Protein AF-A0A972B1A6-F1 (afdb_monomer)

pLDDT: mean 74.48, std 17.55, range [43.34, 96.06]

Radius of gyration: 25.64 Å; Cα contacts (8 Å, |Δi|>4): 17; chains: 1; bounding box: 34×35×77 Å

Secondary structure (DSSP, 8-sta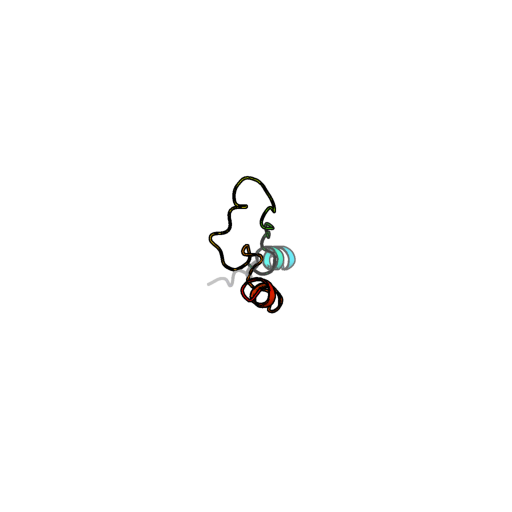te):
----------HHHHHHTSGGG----PPPSSSTT----SSSS-GGGSGGGGGGG--

Nearest PDB structures (foldseek):
  5mdw-assembly1_6  TM=8.195E-01  e=7.238E-02  Escherichia coli
  6c4i-assembly1_w  TM=6.950E-01  e=1.887E-01  Escherichia coli
  5h5u-assembly1_3  TM=6.914E-01  e=1.628E-01  Escherichia coli K-12

Mean predicted aligned error: 14.26 Å

Solvent-accessible surface area (backbone atoms only — not comparable to full-atom values): 3985 Å² total; per-residue (Å²): 131,84,80,71,75,74,75,80,66,60,62,68,62,57,52,57,70,34,79,88,59,54,91,81,81,81,80,45,88,68,68,86,80,32,80,73,96,63,75,90,73,53,82,65,80,42,85,71,54,65,68,75,76,79,118

Structure (mmCIF, N/CA/C/O backbone):
data_AF-A0A972B1A6-F1
#
_entry.id   AF-A0A972B1A6-F1
#
loop_
_atom_site.group_PDB
_atom_site.id
_atom_site.type_symbol
_atom_site.label_atom_id
_atom_site.label_alt_id
_atom_site.label_comp_id
_atom_site.label_asym_id
_atom_site.label_entity_id
_atom_site.label_seq_id
_atom_site.pdbx_PDB_ins_code
_atom_site.Cartn_x
_atom_site.Cartn_y
_atom_site.Cartn_z
_atom_site.occupancy
_atom_site.B_iso_or_equiv
_atom_site.auth_seq_id
_atom_site.auth_comp_id
_atom_site.auth_asym_id
_atom_site.auth_atom_id
_atom_site.pdbx_PDB_model_num
ATOM 1 N N . MET A 1 1 ? -13.190 2.860 41.773 1.00 44.72 1 MET A N 1
ATOM 2 C CA . MET A 1 1 ? -12.491 2.970 40.474 1.00 44.72 1 MET A CA 1
ATOM 3 C C . MET A 1 1 ? -13.514 3.379 39.427 1.00 44.72 1 MET A C 1
ATOM 5 O O . MET A 1 1 ? -14.375 2.566 39.117 1.00 44.72 1 MET A O 1
ATOM 9 N N . SER A 1 2 ? -13.525 4.640 38.974 1.00 49.56 2 SER A N 1
ATOM 10 C CA . SER A 1 2 ? -14.528 5.072 37.991 1.00 49.56 2 SER A CA 1
ATOM 11 C C . SER A 1 2 ? -14.284 4.350 36.665 1.00 49.56 2 SER A C 1
ATOM 13 O O . SER A 1 2 ? -13.181 4.379 36.116 1.00 49.56 2 SER A O 1
ATOM 15 N N . GLN A 1 3 ? -15.304 3.642 36.185 1.00 60.06 3 GLN A N 1
ATOM 16 C CA . GLN A 1 3 ? -15.319 3.031 34.861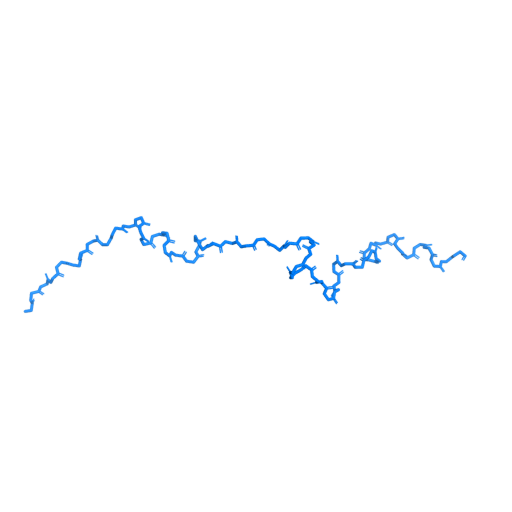 1.00 60.06 3 GLN A CA 1
ATOM 17 C C . GLN A 1 3 ? -15.361 4.187 33.860 1.00 60.06 3 GLN A C 1
ATOM 19 O O . GLN A 1 3 ? -16.425 4.718 33.553 1.00 60.06 3 GLN A O 1
ATOM 24 N N . ARG A 1 4 ? -14.192 4.663 33.423 1.00 61.94 4 ARG A N 1
ATOM 25 C CA . ARG A 1 4 ? -14.120 5.623 32.321 1.00 61.94 4 ARG A CA 1
ATOM 26 C C . ARG A 1 4 ? -14.706 4.910 31.112 1.00 61.94 4 ARG A C 1
ATOM 28 O O . ARG A 1 4 ? -14.127 3.932 30.649 1.00 61.94 4 ARG A O 1
ATOM 35 N N . GLU A 1 5 ? -15.857 5.371 30.635 1.00 60.84 5 GLU A N 1
ATOM 36 C CA . GLU A 1 5 ? -16.414 4.891 29.378 1.00 60.84 5 GLU A CA 1
ATOM 37 C C . GLU A 1 5 ? -15.328 5.029 28.312 1.00 60.84 5 GLU A C 1
ATOM 39 O O . GLU A 1 5 ? -14.856 6.133 28.020 1.00 60.84 5 GLU A O 1
ATOM 44 N N . ASN A 1 6 ? -14.865 3.892 27.788 1.00 64.12 6 ASN A N 1
ATOM 45 C CA . ASN A 1 6 ? -13.892 3.865 26.709 1.00 64.12 6 ASN A CA 1
ATOM 46 C C . ASN A 1 6 ? -14.500 4.665 25.562 1.00 64.12 6 ASN A C 1
ATOM 48 O O . ASN A 1 6 ? -15.429 4.175 24.916 1.00 64.12 6 ASN A O 1
ATOM 52 N N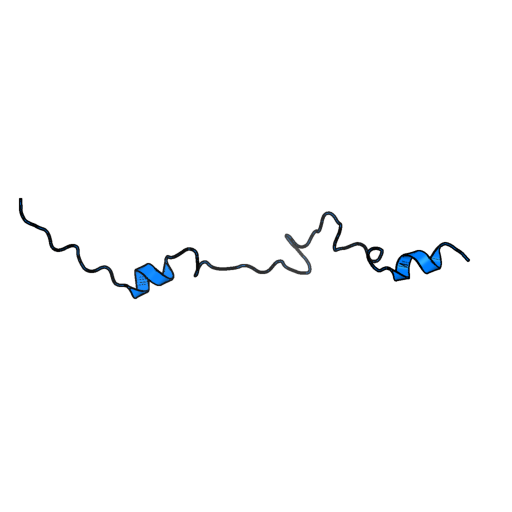 . LYS A 1 7 ? -14.023 5.906 25.355 1.00 62.75 7 LYS A N 1
ATOM 53 C CA . LYS A 1 7 ? -14.443 6.786 24.257 1.00 62.75 7 LYS A CA 1
ATOM 54 C C . LYS A 1 7 ? -14.572 5.911 23.024 1.00 62.75 7 LYS A C 1
ATOM 56 O O . LYS A 1 7 ? -13.558 5.389 22.563 1.00 62.75 7 LYS A O 1
ATOM 61 N N . ARG A 1 8 ? -15.807 5.702 22.544 1.00 63.47 8 ARG A N 1
ATOM 62 C CA . ARG A 1 8 ? -16.079 4.893 21.352 1.00 63.47 8 ARG A CA 1
ATOM 63 C C . ARG A 1 8 ? -15.282 5.522 20.219 1.00 63.47 8 ARG A C 1
ATOM 65 O O . ARG A 1 8 ? -15.672 6.548 19.663 1.00 63.47 8 ARG A O 1
ATOM 72 N N . THR A 1 9 ? -14.114 4.955 19.946 1.00 69.19 9 THR A N 1
ATOM 73 C CA . THR A 1 9 ? -13.227 5.420 18.894 1.00 69.19 9 THR A CA 1
ATOM 74 C C . THR A 1 9 ? -14.000 5.325 17.593 1.00 69.19 9 THR A C 1
ATOM 76 O O . THR A 1 9 ? -14.745 4.371 17.360 1.00 69.19 9 THR A O 1
ATOM 79 N N . ASN A 1 10 ? -13.893 6.368 16.769 1.00 82.44 10 ASN A N 1
ATOM 80 C CA . ASN A 1 10 ? -14.607 6.427 15.503 1.00 82.44 10 ASN A CA 1
ATOM 81 C C . ASN A 1 10 ? -14.246 5.173 14.687 1.00 82.44 10 ASN A C 1
ATOM 83 O O . ASN A 1 10 ? -13.107 5.028 14.236 1.00 82.44 10 ASN A O 1
ATOM 87 N N . LYS A 1 11 ? -15.216 4.260 14.538 1.00 85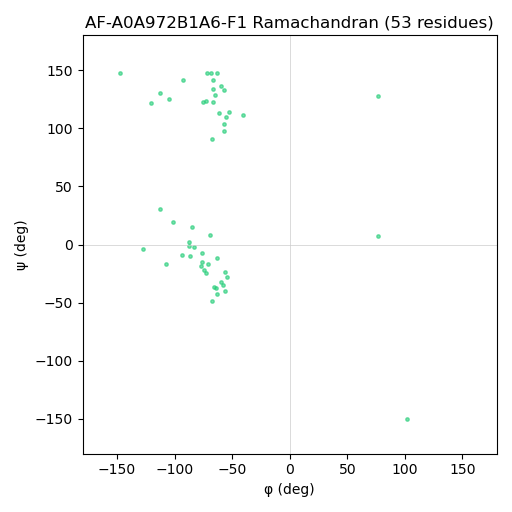.75 11 LYS A N 1
ATOM 88 C CA . LYS A 1 11 ? -15.002 2.941 13.931 1.00 85.75 11 LYS A CA 1
ATOM 89 C C . LYS A 1 11 ? -14.447 3.058 12.514 1.00 85.75 11 LYS A C 1
ATOM 91 O O . LYS A 1 11 ? -13.588 2.268 12.146 1.00 85.75 11 LYS A O 1
ATOM 96 N N . ALA A 1 12 ? -14.851 4.082 11.760 1.00 89.19 12 ALA A N 1
ATOM 97 C CA . ALA A 1 12 ? -14.330 4.323 10.418 1.00 89.19 12 ALA A CA 1
ATOM 98 C C . ALA A 1 12 ? -12.823 4.622 10.440 1.00 89.19 12 ALA A C 1
ATOM 100 O O . ALA A 1 12 ? -12.072 4.041 9.662 1.00 89.19 12 ALA A O 1
ATOM 101 N N . LYS A 1 13 ? -12.351 5.444 11.389 1.00 88.25 13 LYS A N 1
ATOM 102 C CA . LYS A 1 13 ? -10.909 5.708 11.559 1.00 88.25 13 LYS A CA 1
ATOM 103 C C . LYS A 1 13 ? -10.143 4.445 11.950 1.00 88.25 13 LYS A C 1
ATOM 105 O O . LYS A 1 13 ? -9.038 4.231 11.464 1.00 88.25 13 LYS A O 1
ATOM 110 N N . SER A 1 14 ? -10.742 3.597 12.787 1.00 88.25 14 SER A N 1
ATOM 111 C CA . SER A 1 14 ? -10.136 2.316 13.157 1.00 88.25 14 SER A CA 1
ATOM 112 C C . SER A 1 14 ? -10.030 1.358 11.970 1.00 88.25 14 SER A C 1
ATOM 114 O O . SER A 1 14 ? -9.042 0.641 11.893 1.00 88.25 14 SER A O 1
ATOM 116 N N . ILE A 1 15 ? -11.015 1.343 11.068 1.00 90.38 15 ILE A N 1
ATOM 117 C CA . ILE A 1 15 ? -11.006 0.514 9.854 1.00 90.38 15 ILE A CA 1
ATOM 118 C C . ILE A 1 15 ? -9.922 0.998 8.889 1.00 90.38 15 ILE A C 1
ATOM 120 O O . ILE A 1 15 ? -9.098 0.201 8.456 1.00 90.38 15 ILE A O 1
ATOM 124 N N . VAL A 1 16 ? -9.858 2.303 8.608 1.00 91.12 16 VAL A N 1
ATOM 125 C CA . VAL A 1 16 ? -8.858 2.881 7.689 1.00 91.12 16 VAL A CA 1
ATOM 126 C C . VAL A 1 16 ? -7.421 2.626 8.163 1.00 91.12 16 VAL A C 1
ATOM 128 O O . VAL A 1 16 ? -6.530 2.435 7.343 1.00 91.12 16 VAL A O 1
ATOM 131 N N . ALA A 1 17 ? -7.189 2.568 9.477 1.00 91.75 17 ALA A N 1
ATOM 132 C CA . ALA A 1 17 ? -5.874 2.272 10.045 1.00 91.75 17 ALA A CA 1
ATOM 133 C C . ALA A 1 17 ? -5.475 0.781 9.982 1.00 91.75 17 ALA A C 1
ATOM 135 O O . ALA A 1 17 ? -4.340 0.440 10.320 1.00 91.75 17 ALA A O 1
ATOM 136 N N . GLN A 1 18 ? -6.374 -0.125 9.578 1.00 93.88 18 GLN A N 1
ATOM 137 C CA . GLN A 1 18 ? -6.047 -1.546 9.456 1.00 93.88 18 GLN A CA 1
ATOM 138 C C . GLN A 1 18 ? -5.060 -1.789 8.299 1.00 93.88 18 GLN A C 1
ATOM 140 O O . GLN A 1 18 ? -5.175 -1.155 7.248 1.00 93.88 18 GLN A O 1
ATOM 145 N N . PRO A 1 19 ? -4.160 -2.790 8.401 1.00 96.06 19 PRO A N 1
ATOM 146 C CA . PRO A 1 19 ? -3.242 -3.156 7.315 1.00 96.06 19 PRO A CA 1
ATOM 147 C C . PRO A 1 19 ? -3.939 -3.506 5.996 1.00 96.06 19 PRO A C 1
ATOM 149 O O . PRO A 1 19 ? -3.331 -3.409 4.929 1.00 96.06 19 PRO A O 1
ATOM 152 N N . LEU A 1 20 ? -5.212 -3.908 6.074 1.00 94.69 20 LEU A N 1
ATOM 153 C CA . LEU A 1 20 ? -6.064 -4.189 4.926 1.00 94.69 20 LEU A CA 1
ATOM 154 C C . LEU A 1 20 ? -6.159 -2.989 3.971 1.00 94.69 20 LEU A C 1
ATOM 156 O O . LEU A 1 20 ? -6.074 -3.178 2.758 1.00 94.69 20 LEU A O 1
ATOM 160 N N . PHE A 1 21 ? -6.251 -1.774 4.519 1.00 95.31 21 PHE A N 1
ATOM 161 C CA . PHE A 1 21 ? -6.407 -0.521 3.774 1.00 95.31 21 PHE A CA 1
ATOM 162 C C . PHE A 1 21 ? -5.101 0.271 3.641 1.00 95.31 21 PHE A C 1
ATOM 164 O O . PHE A 1 21 ? -5.119 1.468 3.363 1.00 95.31 21 PHE A O 1
ATOM 171 N N . ARG A 1 22 ? -3.943 -0.379 3.818 1.00 95.69 22 ARG A N 1
ATOM 172 C CA . ARG A 1 22 ? -2.650 0.283 3.611 1.00 95.69 22 ARG A CA 1
ATOM 173 C C . ARG A 1 22 ? -2.478 0.716 2.153 1.00 95.69 22 ARG A C 1
ATOM 175 O O . ARG A 1 22 ? -2.874 -0.005 1.234 1.00 95.69 22 ARG A O 1
ATOM 182 N N . SER A 1 23 ? -1.774 1.823 1.942 1.00 95.50 23 SER A N 1
ATOM 183 C CA . SER A 1 23 ? -1.359 2.252 0.606 1.00 95.50 23 SER A CA 1
ATOM 184 C C . SER A 1 23 ? -0.539 1.162 -0.085 1.00 95.50 23 SER A C 1
ATOM 186 O O . SER A 1 23 ? 0.385 0.587 0.497 1.00 95.50 23 SER A O 1
ATOM 188 N N . ARG A 1 24 ? -0.878 0.871 -1.341 1.00 94.69 24 ARG A N 1
ATOM 189 C CA . ARG A 1 24 ? -0.147 -0.078 -2.185 1.00 94.69 24 ARG A CA 1
ATOM 190 C C . ARG A 1 24 ? 0.518 0.692 -3.311 1.00 94.69 24 ARG A C 1
ATOM 192 O O . ARG A 1 24 ? -0.128 1.491 -3.977 1.00 94.69 24 ARG A O 1
ATOM 199 N N . GLN A 1 25 ? 1.806 0.441 -3.506 1.00 94.69 25 GLN A N 1
ATOM 200 C CA . GLN A 1 25 ? 2.566 0.986 -4.621 1.00 94.69 25 GLN A CA 1
ATOM 201 C C . GLN A 1 25 ? 2.793 -0.124 -5.644 1.00 94.69 25 GLN A C 1
ATOM 203 O O . GLN A 1 25 ? 3.303 -1.194 -5.304 1.00 94.69 25 GLN A O 1
ATOM 208 N N . GLU A 1 26 ? 2.394 0.119 -6.888 1.00 92.88 26 GLU A N 1
ATOM 209 C CA . GLU A 1 26 ? 2.682 -0.794 -7.990 1.00 92.88 26 GLU A CA 1
ATOM 210 C C . GLU A 1 26 ? 4.168 -0.750 -8.355 1.00 92.88 26 GLU A C 1
ATOM 212 O O . GLU A 1 26 ? 4.826 0.288 -8.249 1.00 92.88 26 GLU A O 1
ATOM 217 N N . GLN A 1 27 ? 4.712 -1.884 -8.803 1.00 90.38 27 GLN A N 1
ATOM 218 C CA . GLN A 1 27 ? 6.086 -1.916 -9.294 1.00 90.38 27 GLN A CA 1
ATOM 219 C C . GLN A 1 27 ? 6.170 -1.227 -10.665 1.00 90.38 27 GLN A C 1
ATOM 221 O O . GLN A 1 27 ? 5.489 -1.660 -11.601 1.00 90.38 27 GLN A O 1
ATOM 226 N N . PRO A 1 28 ? 7.023 -0.200 -10.827 1.00 91.88 28 PRO A N 1
ATOM 227 C CA . PRO A 1 28 ? 7.157 0.495 -12.098 1.00 91.88 28 PRO A CA 1
ATOM 228 C C . PRO A 1 28 ? 7.765 -0.426 -13.161 1.00 91.88 28 PRO A C 1
ATOM 230 O O . PRO A 1 28 ? 8.684 -1.202 -12.897 1.00 91.88 28 PRO A O 1
ATOM 233 N N . LYS A 1 29 ? 7.277 -0.315 -14.402 1.00 88.25 29 LY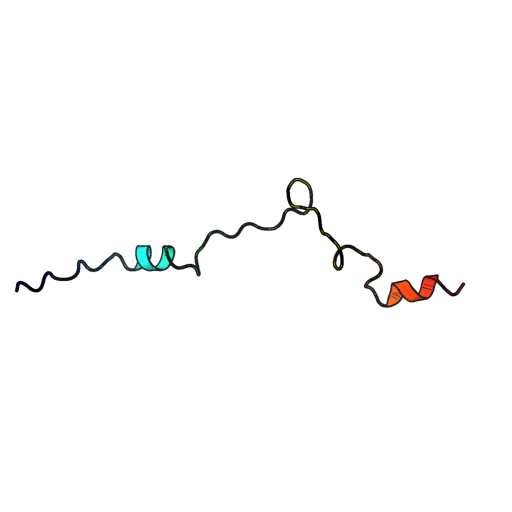S A N 1
ATOM 234 C CA . LYS A 1 29 ? 7.790 -1.102 -15.541 1.00 88.25 29 LYS A CA 1
ATOM 235 C C . LYS A 1 29 ? 9.172 -0.637 -16.017 1.00 88.25 29 LYS A C 1
ATOM 237 O O . LYS A 1 29 ? 9.906 -1.425 -16.603 1.00 88.25 29 LYS A O 1
ATOM 242 N N . LYS A 1 30 ? 9.529 0.627 -15.770 1.00 90.19 30 LYS A N 1
ATOM 243 C CA . LYS A 1 30 ? 10.802 1.250 -16.163 1.00 90.19 30 LYS A CA 1
ATOM 244 C C . LYS A 1 30 ? 11.210 2.298 -15.120 1.00 90.19 30 LYS A C 1
ATOM 246 O O . LYS A 1 30 ? 10.338 2.940 -14.543 1.00 90.19 30 LYS A O 1
ATOM 251 N N . GLY A 1 31 ? 12.512 2.483 -14.897 1.00 92.81 31 GLY A N 1
ATOM 252 C CA . GLY A 1 31 ? 13.062 3.483 -13.973 1.00 92.81 31 GLY A CA 1
ATOM 253 C C . GLY A 1 31 ? 13.519 2.899 -12.629 1.00 92.81 31 GLY A C 1
ATOM 254 O O . GLY A 1 31 ? 13.957 1.752 -12.543 1.00 92.81 31 GLY A O 1
ATOM 255 N N . LYS A 1 32 ? 13.458 3.695 -11.553 1.00 92.94 32 LYS A N 1
ATOM 256 C CA . LYS A 1 32 ? 13.908 3.259 -10.220 1.00 92.94 32 LYS A CA 1
ATOM 257 C C . LYS A 1 32 ? 13.035 2.112 -9.707 1.00 92.94 32 LYS A C 1
ATOM 259 O O . LYS A 1 32 ? 11.816 2.223 -9.681 1.00 92.94 32 LYS A O 1
ATOM 264 N N . GLY A 1 33 ? 13.668 1.020 -9.283 1.00 91.25 33 GLY A N 1
ATOM 265 C CA . GLY A 1 33 ? 12.962 -0.158 -8.771 1.00 91.25 33 GLY A CA 1
ATOM 266 C C . GLY A 1 33 ? 12.320 -1.039 -9.848 1.00 91.25 33 GLY A C 1
ATOM 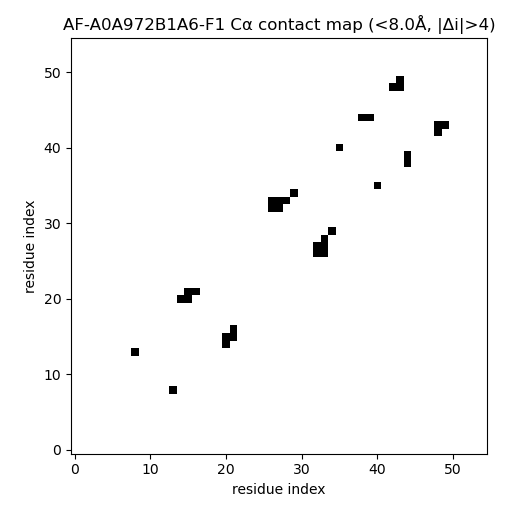267 O O . GLY A 1 33 ? 11.620 -1.982 -9.495 1.00 91.25 33 GLY A O 1
ATOM 268 N N . SER A 1 34 ? 12.567 -0.781 -11.141 1.00 91.69 34 SER A N 1
ATO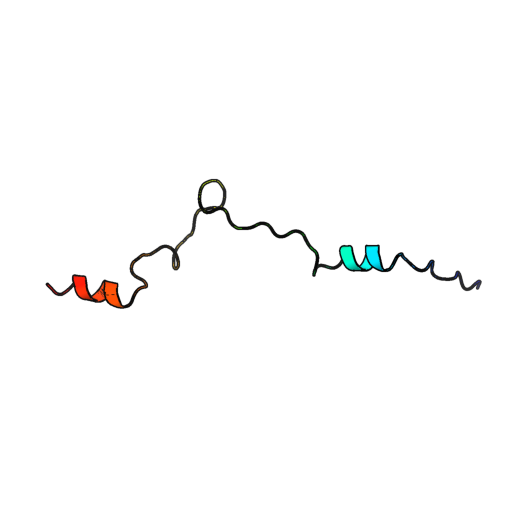M 269 C CA . SER A 1 34 ? 12.057 -1.631 -12.228 1.00 91.69 34 SER A CA 1
ATOM 270 C C . SER A 1 34 ? 12.957 -2.827 -12.566 1.00 91.69 34 SER A C 1
ATOM 272 O O . SER A 1 34 ? 12.559 -3.680 -13.359 1.00 91.69 34 SER A O 1
ATOM 274 N N . TYR A 1 35 ? 14.181 -2.890 -12.026 1.00 88.69 35 TYR A N 1
ATOM 275 C CA . TYR A 1 35 ? 15.112 -3.992 -12.293 1.00 88.69 35 TYR A CA 1
ATOM 276 C C . TYR A 1 35 ? 14.597 -5.315 -11.709 1.00 88.69 35 TYR A C 1
ATOM 278 O O . TYR A 1 35 ? 14.185 -5.379 -10.551 1.00 88.69 35 TYR A O 1
ATOM 286 N N . ARG A 1 36 ? 14.655 -6.389 -12.506 1.00 86.06 36 ARG A N 1
ATOM 287 C CA . ARG A 1 36 ? 14.233 -7.743 -12.122 1.00 86.06 36 ARG A CA 1
ATOM 288 C C . ARG A 1 36 ? 15.425 -8.688 -12.254 1.00 86.06 36 ARG A C 1
ATOM 290 O O . ARG A 1 36 ? 15.937 -8.856 -13.350 1.00 86.06 36 ARG A O 1
ATOM 297 N N . ARG A 1 37 ? 15.820 -9.360 -11.166 1.00 84.00 37 ARG A N 1
ATOM 298 C CA . ARG A 1 37 ? 16.985 -10.275 -11.110 1.00 84.00 37 ARG A CA 1
ATOM 299 C C . ARG A 1 37 ? 16.809 -11.601 -11.901 1.00 84.00 37 ARG A C 1
ATOM 301 O O . ARG A 1 37 ? 17.688 -12.440 -11.826 1.00 84.00 37 ARG A O 1
ATOM 308 N N . ASN A 1 38 ? 15.741 -11.773 -12.696 1.00 70.38 38 ASN A N 1
ATOM 309 C CA . ASN A 1 38 ? 15.312 -13.013 -13.400 1.00 70.38 38 ASN A CA 1
ATOM 310 C C . ASN A 1 38 ? 14.633 -14.036 -12.456 1.00 70.38 38 ASN A C 1
ATOM 312 O O . ASN A 1 38 ? 15.096 -14.250 -11.346 1.00 70.38 38 ASN A O 1
ATOM 316 N N . GLN A 1 39 ? 13.430 -14.574 -12.721 1.00 55.16 39 GLN A N 1
ATOM 317 C CA . GLN A 1 39 ? 13.039 -15.500 -13.804 1.00 55.16 39 GLN A CA 1
ATOM 318 C C . GLN A 1 39 ? 11.818 -15.063 -14.655 1.00 55.16 39 GLN A C 1
ATOM 320 O O . GLN A 1 39 ? 11.463 -15.723 -15.623 1.00 55.16 39 GLN A O 1
ATOM 325 N N . LYS A 1 40 ? 11.150 -13.946 -14.330 1.00 57.75 40 LYS A N 1
ATOM 326 C CA . LYS A 1 40 ? 10.002 -13.422 -15.118 1.00 57.75 40 LYS A CA 1
ATOM 327 C C . LYS A 1 40 ? 10.398 -12.488 -16.274 1.00 57.75 40 LYS A C 1
ATOM 329 O O . LYS A 1 40 ? 9.530 -11.893 -16.903 1.00 57.75 40 LYS A O 1
ATOM 334 N N . ALA A 1 41 ? 11.696 -12.273 -16.478 1.00 56.16 41 ALA A N 1
ATOM 335 C CA . ALA A 1 41 ? 12.239 -11.375 -17.499 1.00 56.16 41 ALA A CA 1
ATOM 336 C C . ALA A 1 41 ? 12.880 -12.127 -18.679 1.00 56.16 41 ALA A C 1
ATOM 338 O O . ALA A 1 41 ? 13.059 -11.537 -19.742 1.00 56.16 41 ALA A O 1
ATOM 339 N N . SER A 1 42 ? 13.196 -13.419 -18.523 1.00 57.47 42 SER A N 1
ATOM 340 C CA . SER A 1 42 ? 13.688 -14.243 -19.624 1.00 57.47 42 SER A CA 1
ATOM 341 C C . SER A 1 42 ? 12.526 -14.611 -20.549 1.00 57.47 42 SER A C 1
ATOM 343 O O . SER A 1 42 ? 11.554 -15.241 -20.140 1.00 57.47 42 SER A O 1
ATOM 345 N N . ARG A 1 43 ? 12.651 -14.247 -21.830 1.00 57.75 43 ARG A N 1
ATOM 346 C CA . ARG A 1 43 ? 11.745 -14.692 -22.907 1.00 57.75 43 ARG A CA 1
ATOM 347 C C . ARG A 1 43 ? 11.781 -16.214 -23.132 1.00 57.75 43 ARG A C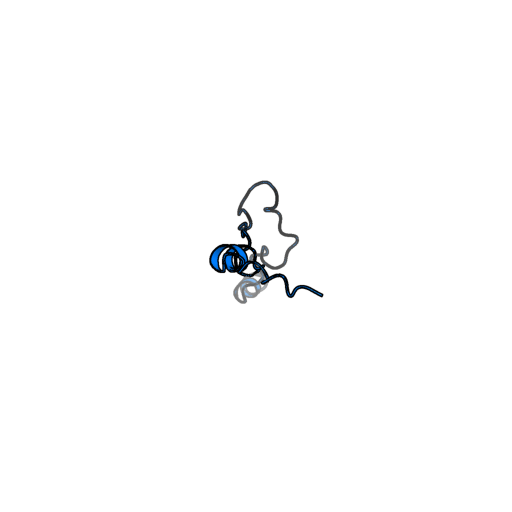 1
ATOM 349 O O . ARG A 1 43 ? 10.910 -16.739 -23.802 1.00 57.75 43 ARG A O 1
ATOM 356 N N . PHE A 1 44 ? 12.759 -16.900 -22.539 1.00 54.97 44 PHE A N 1
ATOM 357 C CA . PHE A 1 44 ? 12.998 -18.341 -22.652 1.00 54.97 44 PHE A CA 1
ATOM 358 C C . PHE A 1 44 ? 12.154 -19.216 -21.713 1.00 54.97 44 PHE A C 1
ATOM 360 O O . PHE A 1 44 ? 12.261 -20.431 -21.770 1.00 54.97 44 PHE A O 1
ATOM 367 N N . ASN A 1 45 ? 11.313 -18.629 -20.856 1.00 55.88 45 ASN A N 1
ATOM 368 C CA . ASN A 1 45 ? 10.395 -19.402 -20.008 1.00 55.88 45 ASN A CA 1
ATOM 369 C C . ASN A 1 45 ? 9.068 -19.761 -20.712 1.00 55.88 45 ASN A C 1
ATOM 371 O O . ASN A 1 45 ? 8.112 -20.151 -20.044 1.00 55.88 45 ASN A O 1
ATOM 375 N N . SER A 1 46 ? 8.989 -19.632 -22.044 1.00 57.94 46 SER A N 1
ATOM 376 C CA . SER A 1 46 ? 7.917 -20.227 -22.847 1.00 57.94 46 SER A CA 1
ATOM 377 C C . SER A 1 46 ? 8.340 -21.620 -23.349 1.00 57.94 46 SER A C 1
ATOM 379 O O . SER A 1 46 ? 9.493 -21.794 -23.743 1.00 57.94 46 SER A O 1
ATOM 381 N N . PRO A 1 47 ? 7.428 -22.611 -23.396 1.00 57.62 47 PRO A N 1
ATOM 382 C CA . PRO A 1 47 ? 7.710 -23.929 -23.978 1.00 57.62 47 PRO A CA 1
ATOM 383 C C . PRO A 1 47 ? 8.238 -23.863 -25.421 1.00 57.62 47 PRO A C 1
ATOM 385 O O . PRO A 1 47 ? 9.010 -24.716 -25.844 1.00 57.62 47 PRO A O 1
ATOM 388 N N . GLU A 1 48 ? 7.868 -22.817 -26.164 1.00 55.06 48 GLU A N 1
ATOM 389 C CA . GLU A 1 48 ? 8.252 -22.622 -27.567 1.00 55.06 48 GLU A CA 1
ATOM 390 C C . GLU A 1 48 ? 9.699 -22.154 -27.768 1.00 55.06 48 GLU A C 1
ATOM 392 O O . GLU A 1 48 ? 10.239 -22.254 -28.868 1.00 55.06 48 GLU A O 1
ATOM 397 N N . ALA A 1 49 ? 10.369 -21.682 -26.714 1.00 55.03 49 ALA A N 1
ATOM 398 C CA . ALA A 1 49 ? 11.755 -21.233 -26.810 1.00 55.03 49 ALA A CA 1
ATOM 399 C C . ALA A 1 49 ? 12.760 -22.388 -27.012 1.00 55.03 49 ALA A C 1
ATOM 401 O O . ALA A 1 49 ? 13.880 -22.144 -27.455 1.00 55.03 49 ALA A O 1
ATOM 402 N N . PHE A 1 50 ? 12.364 -23.639 -26.735 1.00 58.41 50 PHE A N 1
ATOM 403 C CA . PHE A 1 50 ? 13.190 -24.833 -26.965 1.00 58.41 50 PHE A CA 1
ATOM 404 C C . PHE A 1 50 ? 13.241 -25.275 -28.437 1.00 58.41 50 PHE A C 1
ATOM 406 O O . PHE A 1 50 ? 14.157 -25.999 -28.818 1.00 58.41 50 PHE A O 1
ATOM 413 N N . VAL A 1 51 ? 12.303 -24.825 -29.278 1.00 59.69 51 VAL A N 1
ATOM 414 C CA . VAL A 1 51 ? 12.180 -25.281 -30.677 1.00 59.69 51 VAL A CA 1
ATOM 415 C C . VAL A 1 51 ? 13.274 -24.688 -31.582 1.00 59.69 51 VAL A C 1
ATOM 417 O O . VAL A 1 51 ? 13.623 -25.279 -32.597 1.00 59.69 51 VAL A O 1
ATOM 420 N N . PHE A 1 52 ? 13.888 -23.565 -31.195 1.00 54.41 52 PHE A N 1
ATOM 421 C CA . PHE A 1 52 ? 14.889 -22.859 -32.011 1.00 54.41 52 PHE A CA 1
ATOM 422 C C . PHE A 1 52 ? 16.344 -23.336 -31.838 1.00 54.41 52 PHE A C 1
ATOM 424 O O . PHE A 1 52 ? 17.223 -22.803 -32.506 1.00 54.41 52 PHE A O 1
ATOM 431 N N . LEU A 1 53 ? 16.626 -24.313 -30.966 1.00 54.19 53 LEU A N 1
ATOM 432 C CA . LEU A 1 53 ? 17.993 -24.824 -30.746 1.00 54.19 53 LEU A CA 1
ATOM 433 C C . LEU A 1 53 ? 18.338 -26.052 -31.615 1.00 54.19 53 LEU A C 1
ATOM 435 O O . LEU A 1 53 ? 19.489 -26.472 -31.639 1.00 54.19 53 LEU A O 1
ATOM 439 N N . ALA A 1 54 ? 17.356 -26.634 -32.309 1.00 50.12 54 ALA A N 1
ATOM 440 C CA . ALA A 1 54 ? 17.492 -27.912 -33.015 1.00 50.12 54 ALA A CA 1
ATOM 441 C C . ALA A 1 54 ? 17.415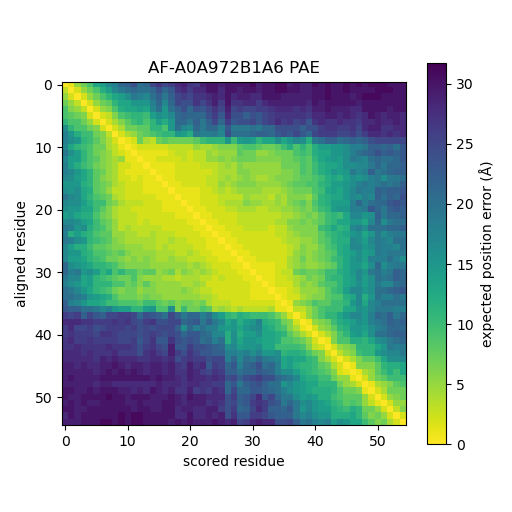 -27.800 -34.554 1.00 50.12 54 ALA A C 1
ATOM 443 O O . ALA A 1 54 ? 16.949 -28.737 -35.201 1.00 50.12 54 ALA A O 1
ATOM 444 N N . ALA A 1 55 ? 17.845 -26.673 -35.130 1.00 43.34 55 ALA A N 1
ATOM 445 C CA . ALA A 1 55 ? 17.957 -26.470 -36.579 1.00 43.34 55 ALA A CA 1
ATOM 446 C C . ALA A 1 55 ? 19.408 -26.197 -36.986 1.00 43.34 55 ALA A C 1
ATOM 448 O O . ALA A 1 55 ? 20.092 -25.466 -36.232 1.00 43.34 55 ALA A O 1
#

Sequence (55 aa):
MSQRENKRTNKAKSIVAQPLFRSRQEQPKKGKGSYRRNQKASRFNSPEAFVFLAA

Foldseek 3Di:
DDPPDPPPPPVVVVVCPDPVNDDDDDQDCDDPRNDDPDDVPDPCPDPCNVVVPPD